Protein AF-A0A9D4BLC8-F1 (afdb_monomer_lite)

InterPro domains:
  IPR002591 Type I phosphodiesterase/nucleotide pyrophosphatase/phosphate transferase [PF01663] (2-90)
  IPR017850 Alkaline-phosphatase-like, core domain superfamily [G3DSA:3.40.720.10] (1-104)
  IPR017850 Alkaline-phosphatase-like, core domain superfamily [SSF53649] (1-99)

Structure (mmCIF, N/CA/C/O backbone):
data_AF-A0A9D4BLC8-F1
#
_entry.id   AF-A0A9D4BLC8-F1
#
loop_
_atom_site.group_PDB
_atom_site.id
_atom_site.type_symbol
_atom_site.label_atom_id
_atom_site.label_alt_id
_atom_site.label_comp_id
_atom_site.label_asym_id
_atom_site.label_entity_id
_atom_site.label_seq_id
_atom_site.pdbx_PDB_ins_code
_atom_site.Cartn_x
_atom_site.Cartn_y
_atom_site.Cartn_z
_atom_site.occupancy
_atom_site.B_iso_or_equiv
_atom_site.auth_seq_id
_atom_site.auth_comp_id
_atom_site.auth_asym_id
_atom_site.auth_atom_id
_atom_site.pdbx_PDB_model_num
ATOM 1 N N . MET A 1 1 ? 6.638 -11.612 -5.200 1.00 78.19 1 MET A N 1
ATOM 2 C CA . MET A 1 1 ? 5.768 -10.986 -4.168 1.00 78.19 1 MET A CA 1
ATOM 3 C C . MET A 1 1 ? 5.685 -9.517 -4.542 1.00 78.19 1 MET A C 1
ATOM 5 O O . MET A 1 1 ? 6.727 -8.989 -4.885 1.00 78.19 1 MET A O 1
ATOM 9 N N . ASN A 1 2 ? 4.514 -8.874 -4.576 1.00 93.69 2 ASN A N 1
ATOM 10 C CA . ASN A 1 2 ? 4.455 -7.460 -4.984 1.00 93.69 2 ASN A CA 1
ATOM 11 C C . ASN A 1 2 ? 4.857 -6.512 -3.832 1.00 93.69 2 ASN A C 1
ATOM 13 O O . ASN A 1 2 ? 4.924 -6.935 -2.675 1.00 93.69 2 ASN A O 1
ATOM 17 N N . VAL A 1 3 ? 5.118 -5.242 -4.165 1.00 97.69 3 VAL A N 1
ATOM 18 C CA . VAL A 1 3 ? 5.600 -4.207 -3.226 1.00 97.69 3 VAL A CA 1
ATOM 19 C C . VAL A 1 3 ? 4.659 -4.031 -2.032 1.00 97.69 3 VAL A C 1
ATOM 21 O O . VAL A 1 3 ? 5.122 -3.974 -0.895 1.00 97.69 3 VAL A O 1
ATOM 24 N N . ASP A 1 4 ? 3.348 -4.014 -2.272 1.00 98.19 4 ASP A N 1
ATOM 25 C CA . ASP A 1 4 ? 2.338 -3.868 -1.219 1.00 98.19 4 ASP A CA 1
ATOM 26 C C . ASP A 1 4 ? 2.348 -5.050 -0.232 1.00 98.19 4 ASP A C 1
ATOM 28 O O . ASP A 1 4 ? 2.470 -4.869 0.980 1.00 98.19 4 ASP A O 1
ATOM 32 N N . THR A 1 5 ? 2.353 -6.282 -0.752 1.00 97.81 5 THR A N 1
ATOM 33 C CA . THR A 1 5 ? 2.411 -7.502 0.068 1.00 97.81 5 THR A CA 1
ATOM 34 C C . THR A 1 5 ? 3.702 -7.561 0.888 1.00 97.81 5 THR A C 1
ATOM 36 O O . THR A 1 5 ? 3.676 -7.950 2.057 1.00 97.81 5 THR A O 1
ATOM 39 N N . ALA A 1 6 ? 4.839 -7.172 0.300 1.00 98.19 6 ALA A N 1
ATOM 40 C CA . ALA A 1 6 ? 6.112 -7.102 1.015 1.00 98.19 6 ALA A CA 1
ATOM 41 C C . ALA A 1 6 ? 6.070 -6.037 2.125 1.00 98.19 6 ALA A C 1
ATOM 43 O O . ALA A 1 6 ? 6.460 -6.313 3.262 1.00 98.19 6 ALA A O 1
ATOM 44 N N . GLY A 1 7 ? 5.520 -4.858 1.825 1.00 97.69 7 GLY A N 1
ATOM 45 C CA . GLY A 1 7 ? 5.352 -3.767 2.784 1.00 97.69 7 GLY A CA 1
ATOM 46 C C . GLY A 1 7 ? 4.464 -4.150 3.964 1.00 97.69 7 GLY A C 1
ATOM 47 O O . GLY A 1 7 ? 4.818 -3.868 5.108 1.00 97.69 7 GLY A O 1
ATOM 48 N N . HIS A 1 8 ? 3.363 -4.858 3.713 1.00 96.44 8 HIS A N 1
ATOM 49 C CA . HIS A 1 8 ? 2.472 -5.351 4.762 1.00 96.44 8 HIS A CA 1
ATOM 50 C C . HIS A 1 8 ? 3.115 -6.415 5.657 1.00 96.44 8 HIS A C 1
ATOM 52 O O . HIS A 1 8 ? 2.927 -6.382 6.874 1.00 96.44 8 HIS A O 1
ATOM 58 N N . ASN A 1 9 ? 3.874 -7.348 5.079 1.00 96.56 9 ASN A N 1
ATOM 59 C CA . ASN A 1 9 ? 4.441 -8.470 5.828 1.00 96.56 9 ASN A CA 1
ATOM 60 C C . ASN A 1 9 ? 5.703 -8.096 6.617 1.00 96.56 9 ASN A C 1
ATOM 62 O O . ASN A 1 9 ? 5.908 -8.612 7.716 1.00 96.56 9 ASN A O 1
ATOM 66 N N . PHE A 1 10 ? 6.545 -7.220 6.063 1.00 96.69 10 PHE A N 1
ATOM 67 C CA . PHE A 1 10 ? 7.892 -6.953 6.587 1.00 96.69 10 PHE A CA 1
ATOM 68 C C . PHE A 1 10 ? 8.122 -5.488 6.977 1.00 96.69 10 PHE A C 1
ATOM 70 O O . PHE A 1 10 ? 9.111 -5.165 7.635 1.00 96.69 10 PHE A O 1
ATOM 77 N N . GLY A 1 11 ? 7.198 -4.596 6.622 1.00 96.81 11 GLY A N 1
ATOM 78 C CA . GLY A 1 11 ? 7.316 -3.158 6.828 1.00 96.81 11 GLY A CA 1
ATOM 79 C C . GLY A 1 11 ? 7.936 -2.435 5.625 1.00 96.81 11 GLY A C 1
ATOM 80 O O . GLY A 1 11 ? 8.668 -3.037 4.834 1.00 96.81 11 GLY A O 1
ATOM 81 N N . PRO A 1 12 ? 7.675 -1.122 5.486 1.00 97.75 12 PRO A N 1
ATOM 82 C CA . PRO A 1 12 ? 8.024 -0.352 4.288 1.00 97.75 12 PRO A CA 1
ATOM 83 C C . PRO A 1 12 ? 9.532 -0.180 4.057 1.00 97.75 12 PRO A C 1
ATOM 85 O O . PRO A 1 12 ? 9.943 0.071 2.933 1.00 97.75 12 PRO A O 1
ATOM 88 N N . ASN A 1 13 ? 10.357 -0.326 5.099 1.00 97.38 13 ASN A N 1
ATOM 89 C CA . ASN A 1 13 ? 11.815 -0.147 5.034 1.00 97.38 13 ASN A CA 1
ATOM 90 C C . ASN A 1 13 ? 12.577 -1.488 5.039 1.00 97.38 13 ASN A C 1
ATOM 92 O O . ASN A 1 13 ? 13.724 -1.553 5.481 1.00 97.38 13 ASN A O 1
ATOM 96 N N . SER A 1 14 ? 11.911 -2.576 4.654 1.00 98.06 14 SER A N 1
ATOM 97 C CA . SER A 1 14 ? 12.471 -3.929 4.667 1.00 98.06 14 SER A CA 1
ATOM 98 C C . SER A 1 14 ? 13.244 -4.251 3.383 1.00 98.06 14 SER A C 1
ATOM 100 O O . SER A 1 14 ? 13.040 -3.627 2.340 1.00 98.06 14 SER A O 1
ATOM 102 N N . LYS A 1 15 ? 14.114 -5.267 3.443 1.00 98.44 15 LYS A N 1
ATOM 103 C CA . LYS A 1 15 ? 14.852 -5.748 2.261 1.00 98.44 15 LYS A CA 1
ATOM 104 C C . LYS A 1 15 ? 13.925 -6.411 1.245 1.00 98.44 15 LYS A C 1
ATOM 106 O O . LYS A 1 15 ? 14.205 -6.417 0.053 1.00 98.44 15 LYS A O 1
ATOM 111 N N . GLU A 1 16 ? 12.818 -6.970 1.714 1.00 98.56 16 GLU A N 1
ATOM 112 C CA . GLU A 1 16 ? 11.781 -7.579 0.894 1.00 98.56 16 GLU A CA 1
ATOM 113 C C . GLU A 1 16 ? 11.068 -6.528 0.036 1.00 98.56 16 GLU A C 1
ATOM 115 O O . GLU A 1 16 ? 10.810 -6.778 -1.141 1.00 98.56 16 GLU A O 1
ATOM 120 N N . VAL A 1 17 ? 10.806 -5.337 0.592 1.00 98.44 17 VAL A N 1
ATOM 121 C CA . VAL A 1 17 ? 10.287 -4.198 -0.182 1.00 98.44 17 VAL A CA 1
ATOM 122 C C . VAL A 1 17 ? 11.323 -3.709 -1.191 1.00 98.44 17 VAL A C 1
ATOM 124 O O . VAL A 1 17 ? 10.977 -3.517 -2.352 1.00 98.44 17 VAL A O 1
ATOM 127 N N . GLU A 1 18 ? 12.589 -3.563 -0.790 1.00 98.38 18 GLU A N 1
ATOM 128 C CA . GLU A 1 18 ? 13.681 -3.165 -1.696 1.00 98.38 18 GLU A CA 1
ATOM 129 C C . GLU A 1 18 ? 13.813 -4.123 -2.896 1.00 98.38 18 GLU A C 1
ATOM 131 O O . GLU A 1 18 ? 13.889 -3.687 -4.049 1.00 98.38 18 GLU A O 1
ATOM 136 N N . ALA A 1 19 ? 13.762 -5.433 -2.644 1.00 98.50 19 ALA A N 1
ATOM 137 C CA . ALA A 1 19 ? 13.795 -6.447 -3.692 1.00 98.50 19 ALA A CA 1
ATOM 138 C C . ALA A 1 19 ? 12.564 -6.364 -4.612 1.00 98.50 19 ALA A C 1
ATOM 140 O O . ALA A 1 19 ? 12.713 -6.365 -5.832 1.00 98.50 19 ALA A O 1
ATOM 141 N N . ALA A 1 20 ? 11.359 -6.221 -4.049 1.00 98.31 20 ALA A N 1
ATOM 142 C CA . ALA A 1 20 ? 10.132 -6.101 -4.839 1.00 98.31 20 ALA A CA 1
ATOM 143 C C . ALA A 1 20 ? 10.103 -4.826 -5.704 1.00 98.31 20 ALA A C 1
ATOM 145 O O . ALA A 1 20 ? 9.623 -4.862 -6.834 1.00 98.31 20 ALA A O 1
ATOM 146 N N . VAL A 1 21 ? 10.631 -3.704 -5.203 1.00 98.19 21 VAL A N 1
ATOM 147 C CA . VAL A 1 21 ? 10.767 -2.461 -5.984 1.00 98.19 21 VAL A CA 1
ATOM 148 C C . VAL A 1 21 ? 11.764 -2.647 -7.128 1.00 98.19 21 VAL A C 1
ATOM 150 O O . VAL A 1 21 ? 11.497 -2.193 -8.236 1.00 98.19 21 VAL A O 1
ATOM 153 N N . THR A 1 22 ? 12.863 -3.366 -6.889 1.00 98.31 22 THR A N 1
ATOM 154 C CA . THR A 1 22 ? 13.859 -3.686 -7.926 1.00 98.31 22 THR A CA 1
ATOM 155 C C . THR A 1 22 ? 13.258 -4.545 -9.049 1.00 98.31 22 THR A C 1
ATOM 157 O O . THR A 1 22 ? 13.560 -4.333 -10.220 1.00 98.31 22 THR A O 1
ATOM 160 N N . GLU A 1 23 ? 12.367 -5.488 -8.723 1.00 98.12 23 GLU A N 1
ATOM 161 C CA . GLU A 1 23 ? 11.628 -6.266 -9.731 1.00 98.12 23 GLU A CA 1
ATOM 162 C C . GLU A 1 23 ? 10.701 -5.376 -10.578 1.00 98.12 23 GLU A C 1
ATOM 164 O O . GLU A 1 23 ? 10.638 -5.538 -11.796 1.00 98.12 23 GLU A O 1
ATOM 169 N N . VAL A 1 24 ? 10.002 -4.418 -9.956 1.00 97.69 24 VAL A N 1
ATOM 170 C CA . VAL A 1 24 ? 9.140 -3.464 -10.678 1.00 97.69 24 VAL A CA 1
ATOM 171 C C . VAL A 1 24 ? 9.962 -2.551 -11.589 1.00 97.69 24 VAL A C 1
ATOM 173 O O . VAL A 1 24 ? 9.562 -2.335 -12.730 1.00 97.69 24 VAL A O 1
ATOM 176 N N . ASP A 1 25 ? 11.106 -2.053 -11.117 1.00 98.25 25 ASP A N 1
ATOM 177 C CA . ASP A 1 25 ? 12.028 -1.224 -11.905 1.00 98.25 25 ASP A CA 1
ATOM 178 C C . ASP A 1 25 ? 12.467 -1.933 -13.198 1.00 98.25 25 ASP A C 1
ATOM 180 O O . ASP A 1 25 ? 12.359 -1.367 -14.287 1.00 98.25 25 ASP A O 1
ATOM 184 N N . ALA A 1 26 ? 12.832 -3.217 -13.106 1.00 98.31 26 ALA A N 1
ATOM 185 C CA . ALA A 1 26 ? 13.202 -4.021 -14.270 1.00 98.31 26 ALA A CA 1
ATOM 186 C C . ALA A 1 26 ? 12.055 -4.155 -15.292 1.00 98.31 26 ALA A C 1
ATOM 188 O O . ALA A 1 26 ? 12.279 -4.018 -16.495 1.00 98.31 26 ALA A O 1
ATOM 189 N N . VAL A 1 27 ? 10.820 -4.371 -14.827 1.00 97.62 27 VAL A N 1
ATOM 190 C CA . VAL A 1 27 ? 9.636 -4.464 -15.705 1.00 97.62 27 VAL A CA 1
ATOM 191 C C . VAL A 1 27 ? 9.311 -3.117 -16.354 1.00 97.62 27 VAL A C 1
ATOM 193 O O . VAL A 1 27 ? 8.931 -3.069 -17.523 1.00 97.62 27 VAL A O 1
ATOM 196 N N . VAL A 1 28 ? 9.466 -2.010 -15.621 1.00 97.94 28 VAL A N 1
ATOM 197 C CA . VAL A 1 28 ? 9.292 -0.663 -16.183 1.00 97.94 28 VAL A CA 1
ATOM 198 C C . VAL A 1 28 ? 10.343 -0.393 -17.260 1.00 97.94 28 VAL A C 1
ATOM 200 O O . VAL A 1 28 ? 9.986 0.136 -18.310 1.00 97.94 28 VAL A O 1
ATOM 203 N N . SER A 1 29 ? 11.598 -0.800 -17.046 1.00 98.12 29 SER A N 1
ATOM 204 C CA . SER A 1 29 ? 12.649 -0.695 -18.066 1.00 98.12 29 SER A CA 1
ATOM 205 C C . SER A 1 29 ? 12.288 -1.473 -19.332 1.00 98.12 29 SER A C 1
ATOM 207 O O . SER A 1 29 ? 12.363 -0.918 -20.423 1.00 98.12 29 SER A O 1
ATOM 209 N N . GLU A 1 30 ? 11.827 -2.721 -19.203 1.00 98.31 30 GLU A N 1
ATOM 210 C CA . GLU A 1 30 ? 11.413 -3.532 -20.357 1.00 98.31 30 GLU A CA 1
ATOM 211 C C . GLU A 1 30 ? 10.239 -2.887 -21.114 1.00 98.31 30 GLU A C 1
ATOM 213 O O . GLU A 1 30 ? 10.219 -2.853 -22.345 1.00 98.31 30 GLU A O 1
ATOM 218 N N . LEU A 1 31 ? 9.268 -2.323 -20.390 1.00 97.69 31 LEU A N 1
ATOM 219 C CA . LEU A 1 31 ? 8.152 -1.606 -21.004 1.00 97.69 31 LEU A CA 1
ATOM 220 C C . LEU A 1 31 ? 8.625 -0.367 -21.776 1.00 97.69 31 LEU A C 1
ATOM 222 O O . LEU A 1 31 ? 8.123 -0.109 -22.872 1.00 97.69 31 LEU A O 1
ATOM 226 N N . LEU A 1 32 ? 9.568 0.395 -21.217 1.00 97.31 32 LEU A N 1
ATOM 227 C CA . LEU A 1 32 ? 10.153 1.555 -21.886 1.00 97.31 32 LEU A CA 1
ATOM 228 C C . LEU A 1 32 ? 10.887 1.142 -23.167 1.00 97.31 32 LEU A C 1
ATOM 230 O O . LEU A 1 32 ? 10.613 1.732 -24.211 1.00 97.31 32 LEU A O 1
ATOM 234 N N . ASP A 1 33 ? 11.700 0.082 -23.126 1.00 97.88 33 ASP A N 1
ATOM 235 C CA . ASP A 1 33 ? 12.398 -0.450 -24.308 1.00 97.88 33 ASP A CA 1
ATOM 236 C C . ASP A 1 33 ? 11.407 -0.837 -25.423 1.00 97.88 33 ASP A C 1
ATOM 238 O O . ASP A 1 33 ? 11.612 -0.539 -26.605 1.00 97.88 33 ASP A O 1
ATOM 242 N N . VAL A 1 34 ? 10.285 -1.470 -25.057 1.00 97.38 34 VAL A N 1
ATOM 243 C CA . VAL A 1 34 ? 9.224 -1.821 -26.012 1.00 97.38 34 VAL A CA 1
ATOM 244 C C . VAL A 1 34 ? 8.569 -0.570 -26.596 1.00 97.38 34 VAL A C 1
ATOM 246 O O . VAL A 1 34 ? 8.399 -0.498 -27.815 1.00 97.38 34 VAL A O 1
ATOM 249 N N . ILE A 1 35 ? 8.225 0.422 -25.769 1.00 97.19 35 ILE A N 1
ATOM 250 C CA . ILE A 1 35 ? 7.635 1.688 -26.233 1.00 97.19 35 ILE A CA 1
ATOM 251 C C . ILE A 1 35 ? 8.581 2.397 -27.208 1.00 97.19 35 ILE A C 1
ATOM 253 O O . ILE A 1 35 ? 8.145 2.827 -28.278 1.00 97.19 35 ILE A O 1
ATOM 257 N N . GLU A 1 36 ? 9.872 2.468 -26.884 1.00 96.12 36 GLU A N 1
ATOM 258 C CA . GLU A 1 36 ? 10.886 3.066 -27.754 1.00 96.12 36 GLU A CA 1
ATOM 259 C C . GLU A 1 36 ? 10.999 2.325 -29.092 1.00 96.12 36 GLU A C 1
ATOM 261 O O . GLU A 1 36 ? 11.064 2.961 -30.147 1.00 96.12 36 GLU A O 1
ATOM 266 N N . SER A 1 37 ? 10.938 0.988 -29.080 1.00 97.69 37 SER A N 1
ATOM 267 C CA . SER A 1 37 ? 11.021 0.169 -30.299 1.00 97.69 37 SER A CA 1
ATOM 268 C C . SER A 1 37 ? 9.859 0.380 -31.282 1.00 97.69 37 SER A C 1
ATOM 270 O O . SER A 1 37 ? 10.022 0.158 -32.483 1.00 97.69 37 SER A O 1
ATOM 272 N N . ILE A 1 38 ? 8.696 0.829 -30.795 1.00 97.56 38 ILE A N 1
ATOM 273 C CA . ILE A 1 38 ? 7.526 1.141 -31.630 1.00 97.56 38 ILE A CA 1
ATOM 274 C C . ILE A 1 38 ? 7.775 2.415 -32.455 1.00 97.56 38 ILE A C 1
ATOM 276 O O . ILE A 1 38 ? 7.256 2.538 -33.565 1.00 97.56 38 ILE A O 1
ATOM 280 N N . GLY A 1 39 ? 8.578 3.353 -31.938 1.00 95.62 39 GLY A N 1
ATOM 281 C CA . GLY A 1 39 ? 8.935 4.595 -32.629 1.00 95.62 39 GLY A CA 1
ATOM 282 C C . GLY A 1 39 ? 7.772 5.574 -32.838 1.00 95.62 39 GLY A C 1
ATOM 283 O O . GLY A 1 39 ? 7.903 6.498 -33.642 1.00 95.62 39 GLY A O 1
ATOM 284 N N . ASP A 1 40 ? 6.643 5.385 -32.145 1.00 96.31 40 ASP A N 1
ATOM 285 C CA . ASP A 1 40 ? 5.488 6.286 -32.206 1.00 96.31 40 ASP A CA 1
ATOM 286 C C . ASP A 1 40 ? 5.623 7.405 -31.152 1.00 96.31 40 ASP A C 1
ATOM 288 O O . ASP A 1 40 ? 5.517 7.140 -29.950 1.00 96.31 40 ASP A O 1
ATOM 292 N N . PRO A 1 41 ? 5.820 8.672 -31.567 1.00 92.94 41 PRO A N 1
ATOM 293 C CA . PRO A 1 41 ? 5.986 9.797 -30.647 1.00 92.94 41 PRO A CA 1
ATOM 294 C C . PRO A 1 41 ? 4.696 10.187 -29.905 1.00 92.94 41 PRO A C 1
ATOM 296 O O . PRO A 1 41 ? 4.730 11.087 -29.065 1.00 92.94 41 PRO A O 1
ATOM 299 N N . HIS A 1 42 ? 3.553 9.571 -30.219 1.00 96.56 42 HIS A N 1
ATOM 300 C CA . HIS A 1 42 ? 2.268 9.868 -29.585 1.00 96.56 42 HIS A CA 1
ATOM 301 C C . HIS A 1 42 ? 1.959 8.987 -28.368 1.00 96.56 42 HIS A C 1
ATOM 303 O O . HIS A 1 42 ? 0.939 9.200 -27.706 1.00 96.56 42 HIS A O 1
ATOM 309 N N . ILE A 1 43 ? 2.825 8.028 -28.035 1.00 96.38 43 ILE A N 1
ATOM 310 C CA . ILE A 1 43 ? 2.658 7.194 -26.843 1.00 96.38 43 ILE A CA 1
ATOM 311 C C . ILE A 1 43 ? 3.081 7.983 -25.598 1.00 96.38 43 ILE A C 1
ATOM 313 O O . ILE A 1 43 ? 4.167 8.550 -25.532 1.00 96.38 43 ILE A O 1
ATOM 317 N N . SER A 1 44 ? 2.215 8.005 -24.583 1.00 95.06 44 SER A N 1
ATOM 318 C CA . SER A 1 44 ? 2.511 8.567 -23.261 1.00 95.06 44 SER A CA 1
ATOM 319 C C . SER A 1 44 ? 2.332 7.498 -22.191 1.00 95.06 44 SER A C 1
ATOM 321 O O . SER A 1 44 ? 1.259 6.905 -22.081 1.00 95.06 44 SER A O 1
ATOM 323 N N . LEU A 1 45 ? 3.369 7.277 -21.384 1.00 94.44 45 LEU A N 1
ATOM 324 C CA . LEU A 1 45 ? 3.311 6.395 -20.224 1.00 94.44 45 LEU A CA 1
ATOM 325 C C . LEU A 1 45 ? 2.989 7.210 -18.969 1.00 94.44 45 LEU A C 1
ATOM 327 O O . LEU A 1 45 ? 3.689 8.167 -18.643 1.00 94.44 45 LEU A O 1
ATOM 331 N N . VAL A 1 46 ? 1.943 6.809 -18.247 1.00 97.00 46 VAL A N 1
ATOM 332 C CA . VAL A 1 46 ? 1.585 7.379 -16.943 1.00 97.00 46 VAL A CA 1
ATOM 333 C C . VAL A 1 46 ? 1.711 6.281 -15.894 1.00 97.00 46 VAL A C 1
ATOM 335 O O . VAL A 1 46 ? 0.918 5.343 -15.879 1.00 97.00 46 VAL A O 1
ATOM 338 N N . LEU A 1 47 ? 2.718 6.400 -15.027 1.00 96.25 47 LEU A N 1
ATOM 339 C CA . LEU A 1 47 ? 2.975 5.469 -13.930 1.00 96.25 47 LEU A CA 1
ATOM 340 C C . LEU A 1 47 ? 2.449 6.054 -12.615 1.00 96.25 47 LEU A C 1
ATOM 342 O O . LEU A 1 47 ? 2.805 7.171 -12.243 1.00 96.25 47 LEU A O 1
ATOM 346 N N . VAL A 1 48 ? 1.603 5.300 -11.916 1.00 97.31 48 VAL A N 1
ATOM 347 C CA . VAL A 1 48 ? 0.967 5.716 -10.658 1.00 97.31 48 VAL A CA 1
ATOM 348 C C . VAL A 1 48 ? 0.900 4.558 -9.668 1.00 97.31 48 VAL A C 1
ATOM 350 O O . VAL A 1 48 ? 0.982 3.394 -10.051 1.00 97.31 48 VAL A O 1
ATOM 353 N N . SER A 1 49 ? 0.705 4.907 -8.399 1.00 96.88 49 SER A N 1
ATOM 354 C CA . SER A 1 49 ? 0.276 3.999 -7.335 1.00 96.88 49 SER A CA 1
ATOM 355 C C . SER A 1 49 ? -1.028 4.531 -6.744 1.00 96.88 49 SER A C 1
ATOM 357 O O . SER A 1 49 ? -1.305 5.731 -6.829 1.00 96.88 49 SER A O 1
ATOM 359 N N . ASP A 1 50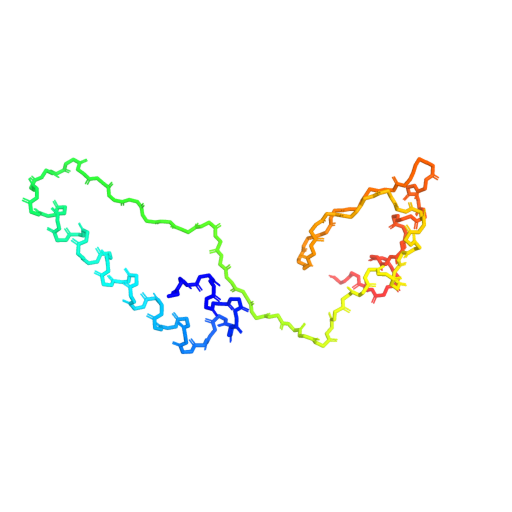 ? -1.828 3.659 -6.149 1.00 97.62 50 ASP A N 1
ATOM 360 C CA . ASP A 1 50 ? -3.052 4.021 -5.434 1.00 97.62 50 ASP A CA 1
ATOM 361 C C . ASP A 1 50 ? -2.765 4.585 -4.034 1.00 97.62 50 ASP A C 1
ATOM 363 O O . ASP A 1 50 ? -3.428 5.530 -3.601 1.00 97.62 50 ASP A O 1
ATOM 367 N N . HIS A 1 51 ? -1.755 4.050 -3.341 1.00 97.19 51 HIS A N 1
ATOM 368 C CA . HIS A 1 51 ? -1.326 4.524 -2.026 1.00 97.19 51 HIS A CA 1
ATOM 369 C C . HIS A 1 51 ? 0.165 4.272 -1.738 1.00 97.19 51 HIS A C 1
ATOM 371 O O . HIS A 1 51 ? 0.914 3.737 -2.558 1.00 97.19 51 HIS A O 1
ATOM 377 N N . GLY A 1 52 ? 0.599 4.725 -0.555 1.00 96.31 52 GLY A N 1
ATOM 378 C CA . GLY A 1 52 ? 1.906 4.420 0.032 1.00 96.31 52 GLY A CA 1
ATOM 379 C C . GLY A 1 52 ? 1.797 3.427 1.192 1.00 96.31 52 GLY A C 1
ATOM 380 O O . GLY A 1 52 ? 0.776 2.768 1.366 1.00 96.31 52 GLY A O 1
ATOM 381 N N . MET A 1 53 ? 2.837 3.352 2.020 1.00 97.00 53 MET A N 1
ATOM 382 C CA . MET A 1 53 ? 2.888 2.471 3.190 1.00 97.00 53 MET A CA 1
ATOM 383 C C . MET A 1 53 ? 3.582 3.185 4.353 1.00 97.00 53 MET A C 1
ATOM 385 O O . MET A 1 53 ? 4.479 4.000 4.141 1.00 97.00 53 MET A O 1
ATOM 389 N N . THR A 1 54 ? 3.190 2.874 5.587 1.00 95.62 54 THR A N 1
ATOM 390 C CA . THR A 1 54 ? 3.853 3.380 6.796 1.00 95.62 54 THR A CA 1
ATOM 391 C C . THR A 1 54 ? 4.089 2.255 7.794 1.00 95.62 54 THR A C 1
ATOM 393 O O . THR A 1 54 ? 3.363 1.260 7.808 1.00 95.62 54 THR A O 1
ATOM 396 N N . SER A 1 55 ? 5.106 2.409 8.639 1.00 95.19 55 SER A N 1
ATOM 397 C CA . SER A 1 55 ? 5.347 1.486 9.746 1.00 95.19 55 SER A CA 1
ATOM 398 C C . SER A 1 55 ? 4.222 1.602 10.770 1.00 95.19 55 SER A C 1
ATOM 400 O O . SER A 1 55 ? 3.856 2.702 11.182 1.00 95.19 55 SER A O 1
ATOM 402 N N . VAL A 1 56 ? 3.693 0.463 11.211 1.00 90.88 56 VAL A N 1
ATOM 403 C CA . VAL A 1 56 ? 2.627 0.414 12.217 1.00 90.88 56 VAL A CA 1
ATOM 404 C C . VAL A 1 56 ? 3.222 0.083 13.576 1.00 90.88 56 VAL A C 1
ATOM 406 O O . VAL A 1 56 ? 3.856 -0.961 13.744 1.00 90.88 56 VAL A O 1
ATOM 409 N N . ASP A 1 57 ? 2.966 0.942 14.559 1.00 87.25 57 ASP A N 1
ATOM 410 C CA . ASP A 1 57 ? 3.255 0.638 15.954 1.00 87.25 57 ASP A CA 1
ATOM 411 C C . ASP A 1 57 ? 2.340 -0.495 16.444 1.00 87.25 57 ASP A C 1
ATOM 413 O O . ASP A 1 57 ? 1.119 -0.363 16.522 1.00 87.25 57 ASP A O 1
ATOM 417 N N . GLN A 1 58 ? 2.943 -1.635 16.774 1.00 84.81 58 GLN A N 1
ATOM 418 C CA . GLN A 1 58 ? 2.216 -2.810 17.249 1.00 84.81 58 GLN A CA 1
ATOM 419 C C . GLN A 1 58 ? 1.864 -2.736 18.744 1.00 84.81 58 GLN A C 1
ATOM 421 O O . GLN A 1 58 ? 1.143 -3.611 19.226 1.00 84.81 58 GLN A O 1
ATOM 426 N N . THR A 1 59 ? 2.356 -1.728 19.472 1.00 87.94 59 THR A N 1
ATOM 427 C CA . THR A 1 59 ? 2.186 -1.586 20.927 1.00 87.94 59 THR A CA 1
ATOM 428 C C . THR A 1 59 ? 0.956 -0.761 21.308 1.00 87.94 59 THR A C 1
ATOM 430 O O . THR A 1 59 ? 0.251 -1.128 22.245 1.00 87.94 59 THR A O 1
ATOM 433 N N . HIS A 1 60 ? 0.626 0.284 20.545 1.00 83.62 60 HIS A N 1
ATOM 434 C CA . HIS A 1 60 ? -0.518 1.166 20.808 1.00 83.62 60 HIS A CA 1
ATOM 435 C C . HIS A 1 60 ? -1.721 0.834 19.913 1.00 83.62 60 HIS A C 1
ATOM 437 O O . HIS A 1 60 ? -2.172 1.647 19.106 1.00 83.62 60 HIS A O 1
ATOM 443 N N . LYS A 1 61 ? -2.253 -0.386 20.042 1.00 85.94 61 LYS A N 1
ATOM 444 C CA . LYS A 1 61 ? -3.455 -0.809 19.306 1.00 85.94 61 LYS A CA 1
ATOM 445 C C . LYS A 1 61 ? -4.727 -0.388 20.035 1.00 85.94 61 LYS A C 1
ATOM 447 O O . LYS A 1 61 ? -4.837 -0.548 21.247 1.00 85.94 61 LYS A O 1
ATOM 452 N N . ILE A 1 62 ? -5.723 0.063 19.277 1.00 83.88 62 ILE A N 1
ATOM 453 C CA . ILE A 1 62 ? -7.077 0.296 19.787 1.00 83.88 62 ILE A CA 1
ATOM 454 C C . ILE A 1 62 ? -7.871 -1.005 19.656 1.00 83.88 62 ILE A C 1
ATOM 456 O O . ILE A 1 62 ? -8.187 -1.435 18.546 1.00 83.88 62 ILE A O 1
ATOM 460 N N . ASN A 1 63 ? -8.211 -1.636 20.782 1.00 84.50 63 ASN A N 1
ATOM 461 C CA . ASN A 1 63 ? -9.105 -2.790 20.780 1.00 84.50 63 ASN A CA 1
ATOM 462 C C . ASN A 1 63 ? -10.566 -2.325 20.808 1.00 84.50 63 ASN A C 1
ATOM 464 O O . ASN A 1 63 ? -11.095 -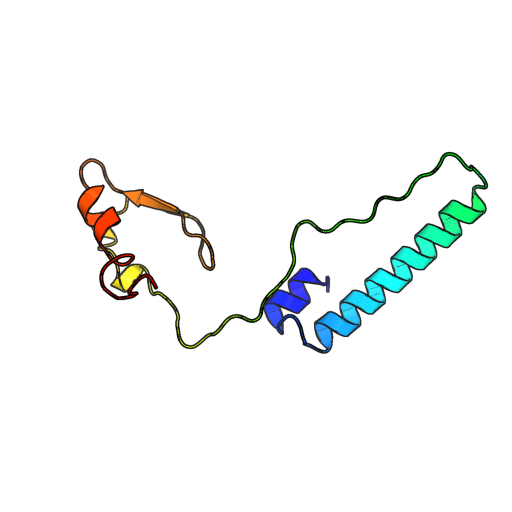1.933 21.847 1.00 84.50 63 ASN A O 1
ATOM 468 N N . ILE A 1 64 ? -11.241 -2.409 19.661 1.00 81.69 64 ILE A N 1
ATOM 469 C CA . ILE A 1 64 ? -12.639 -1.982 19.532 1.00 81.69 64 ILE A CA 1
ATOM 470 C C . ILE A 1 64 ? -13.558 -2.764 20.484 1.00 81.69 64 ILE A C 1
ATOM 472 O O . ILE A 1 64 ? -14.487 -2.186 21.034 1.00 81.69 64 ILE A O 1
ATOM 476 N N . SER A 1 65 ? -13.280 -4.041 20.756 1.00 80.88 65 SER A N 1
ATOM 477 C CA . SER A 1 65 ? -14.124 -4.852 21.651 1.00 80.88 65 SER A CA 1
ATOM 478 C C . SER A 1 65 ? -14.046 -4.417 23.119 1.00 80.88 65 SER A C 1
ATOM 480 O O . SER A 1 65 ? -14.941 -4.730 23.897 1.00 80.88 65 SER A O 1
ATOM 482 N N . GLU A 1 66 ? -12.980 -3.711 23.503 1.00 83.12 66 GLU A N 1
ATOM 483 C CA . GLU A 1 66 ? -12.838 -3.094 24.830 1.00 83.12 66 GLU A CA 1
ATOM 484 C C . GLU A 1 66 ? -13.434 -1.681 24.866 1.00 83.12 66 GLU A C 1
ATOM 486 O O . GLU A 1 66 ? -13.798 -1.179 25.928 1.00 83.12 66 GLU A O 1
ATOM 491 N N . ALA A 1 67 ? -13.544 -1.046 23.700 1.00 79.12 67 ALA A N 1
ATOM 492 C CA . ALA A 1 67 ? -14.107 0.280 23.538 1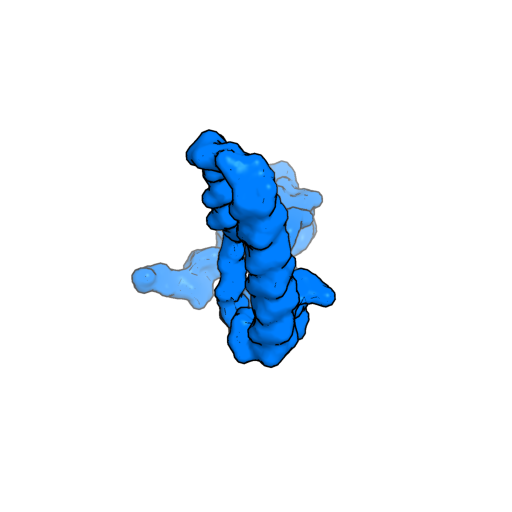.00 79.12 67 ALA A CA 1
ATOM 493 C C . ALA A 1 67 ? -15.641 0.280 23.567 1.00 79.12 67 ALA A C 1
ATOM 495 O O . ALA A 1 67 ? -16.238 1.045 24.318 1.00 79.12 67 ALA A O 1
ATOM 496 N N . ILE A 1 68 ? -16.287 -0.549 22.741 1.00 84.31 68 ILE A N 1
ATOM 497 C CA . ILE A 1 68 ? -17.746 -0.566 22.542 1.00 84.31 68 ILE A CA 1
ATOM 498 C C . ILE A 1 68 ? -18.349 -1.889 23.022 1.00 84.31 68 ILE A C 1
ATOM 500 O O . ILE A 1 68 ? -17.760 -2.954 22.847 1.00 84.31 68 ILE A O 1
ATOM 504 N N . ASP A 1 69 ? -19.574 -1.849 23.554 1.00 89.50 69 ASP A N 1
ATOM 505 C CA . ASP A 1 69 ? -20.347 -3.075 23.767 1.00 89.50 69 ASP A CA 1
ATOM 506 C C . ASP A 1 69 ? -20.778 -3.640 22.409 1.00 89.50 69 ASP A C 1
ATOM 508 O O . ASP A 1 69 ? -21.627 -3.069 21.720 1.00 89.50 69 ASP A O 1
ATOM 512 N N . ILE A 1 70 ? -20.207 -4.781 22.017 1.00 88.81 70 ILE A N 1
ATOM 513 C CA . ILE A 1 70 ? -20.483 -5.404 20.718 1.00 88.81 70 ILE A CA 1
ATOM 514 C C . ILE A 1 70 ? -21.966 -5.765 20.532 1.00 88.81 70 ILE A C 1
ATOM 516 O O . ILE A 1 70 ? -22.434 -5.871 19.400 1.00 88.81 70 ILE A O 1
ATOM 520 N N . ARG A 1 71 ? -22.739 -5.900 21.622 1.00 91.75 71 ARG A N 1
ATOM 521 C CA . ARG A 1 71 ? -24.190 -6.157 21.569 1.00 91.75 71 ARG A CA 1
ATOM 522 C C . ARG A 1 71 ? -24.978 -4.961 21.035 1.00 91.75 71 ARG A C 1
ATOM 524 O O . ARG A 1 71 ? -26.055 -5.145 20.472 1.00 91.75 71 ARG A O 1
ATOM 531 N N . ASP A 1 72 ? -24.434 -3.754 21.173 1.00 92.69 72 ASP A N 1
ATOM 532 C CA . ASP A 1 72 ? -25.022 -2.515 20.659 1.00 92.69 72 ASP A CA 1
ATOM 533 C C . ASP A 1 72 ? -24.642 -2.249 19.190 1.00 92.69 72 ASP A C 1
ATOM 535 O O . ASP A 1 72 ? -25.111 -1.281 18.583 1.00 92.69 72 ASP A O 1
ATOM 539 N N . VAL A 1 73 ? -23.846 -3.134 18.581 1.00 92.19 73 VAL A N 1
ATOM 540 C CA . VAL A 1 73 ? -23.352 -3.017 17.208 1.00 92.19 73 VAL A CA 1
ATOM 541 C C . VAL A 1 73 ? -24.053 -4.025 16.303 1.00 92.19 73 VAL A C 1
ATOM 543 O O . VAL A 1 73 ? -24.176 -5.208 16.607 1.00 92.19 73 VAL A O 1
ATOM 546 N N . ARG A 1 74 ? -24.521 -3.550 15.150 1.00 95.12 74 ARG A N 1
ATOM 547 C CA . ARG A 1 74 ? -25.146 -4.375 14.110 1.00 95.12 74 ARG A CA 1
ATOM 548 C C . ARG A 1 74 ? -24.123 -4.916 13.116 1.00 95.12 74 ARG A C 1
ATOM 550 O O . ARG A 1 74 ? -24.284 -6.026 12.618 1.00 95.12 74 ARG A O 1
ATOM 557 N N . LYS A 1 75 ? -23.118 -4.111 12.763 1.00 93.06 75 LYS A N 1
ATOM 558 C CA . LYS A 1 75 ? -22.075 -4.477 11.797 1.00 93.06 75 LYS A CA 1
ATOM 559 C C . LYS A 1 75 ? -20.795 -3.703 12.086 1.00 93.06 75 LYS A C 1
ATOM 561 O O . LYS A 1 75 ? -20.857 -2.499 12.318 1.00 93.06 75 LYS A O 1
ATOM 566 N N . ILE A 1 76 ? -19.663 -4.389 11.988 1.00 90.38 76 ILE A N 1
ATOM 567 C CA . ILE A 1 76 ? -18.336 -3.784 11.868 1.00 90.38 76 ILE A CA 1
ATOM 568 C C . ILE A 1 76 ? -17.792 -4.187 10.499 1.00 90.38 76 ILE A C 1
ATOM 570 O O . ILE A 1 76 ? -17.952 -5.340 10.092 1.00 90.38 76 ILE A O 1
ATOM 574 N N . LEU A 1 77 ? -17.228 -3.232 9.768 1.00 90.62 77 LEU A N 1
ATOM 575 C CA . LEU A 1 77 ? -16.528 -3.467 8.513 1.00 90.62 77 LEU A CA 1
ATOM 576 C C . LEU A 1 77 ? -15.125 -2.876 8.617 1.00 90.62 77 LEU A C 1
ATOM 578 O O . LEU A 1 77 ? -14.964 -1.770 9.137 1.00 90.62 77 LEU A O 1
ATOM 582 N N . ASP A 1 78 ? -14.163 -3.620 8.084 1.00 88.50 78 ASP A N 1
ATOM 583 C CA . ASP A 1 78 ? -12.741 -3.294 8.070 1.00 88.50 78 ASP A CA 1
ATOM 584 C C . ASP A 1 78 ? -12.103 -3.189 9.463 1.00 88.50 78 ASP A C 1
ATOM 586 O O . ASP A 1 78 ? -12.752 -3.294 10.506 1.00 88.50 78 ASP A O 1
ATOM 590 N N . SER A 1 79 ? -10.779 -3.081 9.474 1.00 85.38 79 SER A N 1
ATOM 591 C CA . SER A 1 79 ? -9.954 -2.922 10.672 1.00 85.38 79 SER A CA 1
ATOM 592 C C . SER A 1 79 ? -8.653 -2.211 10.296 1.00 85.38 79 SER A C 1
ATOM 594 O O . SER A 1 79 ? -8.319 -2.114 9.116 1.00 85.38 79 SER A O 1
ATOM 596 N N . GLY A 1 80 ? -7.902 -1.718 11.281 1.00 86.75 80 GLY A N 1
ATOM 597 C CA . GLY A 1 80 ? -6.660 -0.982 11.040 1.00 86.75 80 GLY A CA 1
ATOM 598 C C . GLY A 1 80 ? -6.887 0.525 11.079 1.00 86.75 80 GLY A C 1
ATOM 599 O O . GLY A 1 80 ? -7.356 1.044 12.087 1.00 86.75 80 GLY A O 1
ATOM 600 N N . THR A 1 81 ? -6.529 1.239 10.011 1.00 87.25 81 THR A N 1
ATOM 601 C CA . THR A 1 81 ? -6.586 2.713 9.969 1.00 87.25 81 THR A CA 1
ATOM 602 C C . THR A 1 81 ? -8.007 3.261 9.868 1.00 87.25 81 THR A C 1
ATOM 604 O O . THR A 1 81 ? -8.264 4.384 10.300 1.00 87.25 81 THR A O 1
ATOM 607 N N . GLN A 1 82 ? -8.933 2.480 9.313 1.00 87.38 82 GLN A N 1
ATOM 608 C CA . GLN A 1 82 ? -10.341 2.833 9.201 1.00 87.38 82 GLN A CA 1
ATOM 609 C C . GLN A 1 82 ? -11.196 1.640 9.610 1.00 87.38 82 GLN A C 1
ATOM 611 O O . GLN A 1 82 ? -10.952 0.499 9.224 1.00 87.38 82 GLN A O 1
ATOM 616 N N . THR A 1 83 ? -12.206 1.903 10.430 1.00 87.50 83 THR A N 1
ATOM 617 C CA . THR A 1 83 ? -13.200 0.904 10.810 1.00 87.50 83 THR A CA 1
ATOM 618 C C . THR A 1 83 ? -14.565 1.550 10.778 1.00 87.50 83 THR A C 1
ATOM 620 O O . THR A 1 83 ? -14.789 2.598 11.386 1.00 87.50 83 THR A O 1
ATOM 623 N N . LEU A 1 84 ? -15.485 0.921 10.057 1.00 90.06 84 LEU A N 1
ATOM 624 C CA . LEU A 1 84 ? -16.843 1.404 9.905 1.00 90.06 84 LEU A CA 1
ATOM 625 C C . LEU A 1 84 ? -17.748 0.614 10.846 1.00 90.06 84 LEU A C 1
ATOM 627 O O . LEU A 1 84 ? -17.843 -0.611 10.764 1.00 90.06 84 LEU A O 1
ATOM 631 N N . ILE A 1 85 ? -18.427 1.323 11.743 1.00 89.75 85 ILE A N 1
ATOM 632 C CA . ILE A 1 85 ? -19.261 0.721 12.783 1.00 89.75 85 ILE A CA 1
ATOM 633 C C . ILE A 1 85 ? -20.703 1.177 12.574 1.00 89.75 85 ILE A C 1
ATOM 635 O O . ILE A 1 85 ? -21.000 2.370 12.597 1.00 89.75 85 ILE A O 1
ATOM 639 N N . TRP A 1 86 ? -21.613 0.219 12.403 1.00 92.75 86 TRP A N 1
ATOM 640 C CA . TRP A 1 86 ? -23.052 0.464 12.361 1.00 92.75 86 TRP A CA 1
ATOM 641 C C . TRP A 1 86 ? -23.692 0.033 13.680 1.00 92.75 86 TRP A C 1
ATOM 643 O O . TRP A 1 86 ? -23.718 -1.167 13.968 1.00 92.75 86 TRP A O 1
ATOM 653 N N . PRO A 1 87 ? -24.271 0.969 14.444 1.00 93.06 87 PRO A N 1
ATOM 654 C CA . PRO A 1 87 ? -25.030 0.657 15.648 1.00 93.06 87 PRO A CA 1
ATOM 655 C C . PRO A 1 87 ? -26.306 -0.143 15.349 1.00 93.06 87 PRO A C 1
ATOM 657 O O . PRO A 1 87 ? -26.841 -0.117 14.233 1.00 93.06 87 PRO A O 1
ATOM 660 N N . GLN A 1 88 ? -26.828 -0.814 16.372 1.00 96.19 88 GLN A N 1
ATOM 661 C CA . GLN A 1 88 ? -28.220 -1.263 16.402 1.00 96.19 88 GLN A CA 1
ATOM 662 C C . GLN A 1 88 ? -29.180 -0.052 16.393 1.00 96.19 88 GLN A C 1
ATOM 664 O O . GLN A 1 88 ? -28.796 1.046 16.818 1.00 96.19 88 GLN A O 1
ATOM 669 N N . PRO A 1 89 ? -30.441 -0.213 15.948 1.00 95.88 89 PRO A N 1
ATOM 670 C CA . PRO A 1 89 ? -31.441 0.851 16.037 1.00 95.88 89 PRO A CA 1
ATOM 671 C C . PRO A 1 89 ? -31.555 1.408 17.465 1.00 95.88 89 PRO A C 1
ATOM 673 O O . PRO A 1 89 ? -31.705 0.656 18.424 1.00 95.88 89 PRO A O 1
ATOM 676 N N . GLY A 1 90 ? -31.458 2.731 17.612 1.00 94.88 90 GLY A N 1
ATOM 677 C CA . GLY A 1 90 ? -31.509 3.406 18.915 1.00 94.88 90 GLY A CA 1
ATOM 678 C C . GLY A 1 90 ? -30.222 3.337 19.751 1.00 94.88 90 GLY A C 1
ATOM 679 O O . GLY A 1 90 ? -30.225 3.840 20.872 1.00 94.88 90 GLY A O 1
ATOM 680 N N . LYS A 1 91 ? -29.130 2.754 19.228 1.00 92.50 91 LYS A N 1
ATOM 681 C CA . LYS A 1 91 ? -27.839 2.617 19.931 1.00 92.50 91 LYS A CA 1
ATOM 682 C C . LYS A 1 91 ? -26.725 3.547 19.442 1.00 92.50 91 LYS A C 1
ATOM 684 O O . LYS A 1 91 ? -25.566 3.382 19.815 1.00 92.50 91 LYS A O 1
ATOM 689 N N . THR A 1 92 ? -27.056 4.525 18.597 1.00 88.94 92 THR A N 1
ATOM 690 C CA . THR A 1 92 ? -26.068 5.422 17.981 1.00 88.94 92 THR A CA 1
ATOM 691 C C . THR A 1 92 ? -25.203 6.140 19.007 1.00 88.94 92 THR A C 1
ATOM 693 O O . THR A 1 92 ? -23.988 6.135 18.855 1.00 88.94 92 THR A O 1
ATOM 696 N N . GLU A 1 93 ? -25.787 6.705 20.064 1.00 86.25 93 GLU A N 1
ATOM 697 C CA . GLU A 1 93 ? -25.013 7.445 21.069 1.00 86.25 93 GLU A CA 1
ATOM 698 C C . GLU A 1 93 ? -24.098 6.525 21.888 1.00 86.25 93 GLU A C 1
ATOM 700 O O . GLU A 1 93 ? -22.934 6.852 22.103 1.00 86.25 93 GLU A O 1
ATOM 705 N N . GLN A 1 94 ? -24.573 5.337 22.272 1.00 85.44 94 GLN A N 1
ATOM 706 C CA . GLN A 1 94 ? -23.786 4.344 23.012 1.00 85.44 94 GLN A CA 1
ATOM 707 C C . GLN A 1 94 ? -22.546 3.916 22.220 1.00 85.44 94 GLN A C 1
ATOM 709 O O . GLN A 1 94 ? -21.453 3.839 22.774 1.00 85.44 94 GLN A O 1
ATOM 714 N N . VAL A 1 95 ? -22.699 3.705 20.910 1.00 85.56 95 VAL A N 1
ATOM 715 C CA . VAL A 1 95 ? -21.586 3.353 20.020 1.00 85.56 95 VAL A CA 1
ATOM 716 C C . VAL A 1 95 ? -20.694 4.566 19.718 1.00 85.56 95 VAL A C 1
ATOM 718 O O . VAL A 1 95 ? -19.472 4.432 19.694 1.00 85.56 95 VAL A O 1
ATOM 721 N N . ARG A 1 96 ? -21.269 5.763 19.532 1.00 78.06 96 ARG A N 1
ATOM 722 C CA . ARG A 1 96 ? -20.534 6.999 19.199 1.00 78.06 96 ARG A CA 1
ATOM 723 C C . ARG A 1 96 ? -19.603 7.457 20.322 1.00 78.06 96 ARG A C 1
ATOM 725 O O . ARG A 1 96 ? -18.522 7.972 20.044 1.00 78.06 96 ARG A O 1
ATOM 732 N N . PHE A 1 97 ? -20.007 7.285 21.579 1.00 62.56 97 PHE A N 1
ATOM 733 C CA . PHE A 1 97 ? -19.268 7.800 22.737 1.00 62.56 97 PHE A CA 1
ATOM 734 C C . PHE A 1 97 ? -18.083 6.931 23.187 1.00 62.56 97 PHE A C 1
ATOM 736 O O . PHE A 1 97 ? -17.296 7.366 24.030 1.00 62.56 97 PHE A O 1
ATOM 743 N N . CYS A 1 98 ? -17.923 5.721 22.653 1.00 59.19 98 CYS A N 1
ATOM 744 C CA . CYS A 1 98 ? -17.201 4.670 23.367 1.00 59.19 98 CYS A CA 1
ATOM 745 C C . CYS A 1 98 ? -15.670 4.587 23.180 1.00 59.19 98 CYS A C 1
ATOM 747 O O . CYS A 1 98 ? -15.061 3.677 23.718 1.00 59.19 98 CYS A O 1
ATOM 749 N N . TYR A 1 99 ? -14.980 5.535 22.537 1.00 54.44 99 TYR A N 1
ATOM 750 C CA . TYR A 1 99 ? -13.501 5.558 22.648 1.00 54.44 99 TYR A CA 1
ATOM 751 C C . TYR A 1 99 ? -12.856 6.881 22.257 1.00 54.44 99 TYR A C 1
ATOM 753 O O . TYR A 1 99 ? -11.962 7.368 22.946 1.00 54.44 99 TYR A O 1
ATOM 761 N N . LEU A 1 100 ? -13.343 7.487 21.170 1.00 54.12 100 LEU A N 1
ATOM 762 C CA . LEU A 1 100 ? -12.643 8.576 20.480 1.00 54.12 100 LEU A CA 1
ATOM 763 C C . LEU A 1 100 ? -12.443 9.842 21.332 1.00 54.12 100 LEU A C 1
ATOM 765 O O . LEU A 1 100 ? -11.549 10.619 21.029 1.00 54.12 100 LEU A O 1
ATOM 769 N N . PHE A 1 101 ? -13.208 10.027 22.416 1.00 52.91 101 PHE A N 1
ATOM 770 C CA . PHE A 1 101 ? -13.149 11.236 23.250 1.00 52.91 101 PHE A CA 1
ATOM 771 C C . PHE A 1 101 ? -12.644 11.032 24.686 1.00 52.91 101 PHE A C 1
ATOM 773 O O . PHE A 1 101 ? -12.434 12.019 25.386 1.00 52.91 101 PHE A O 1
ATOM 780 N N . LYS A 1 102 ? -12.462 9.792 25.166 1.00 51.62 102 LYS A N 1
ATOM 781 C CA . LYS A 1 102 ? -12.099 9.558 26.581 1.00 51.62 102 LYS A CA 1
ATOM 782 C C . LYS A 1 102 ? -10.596 9.459 26.848 1.00 51.62 102 LYS A C 1
ATOM 784 O O . LYS A 1 102 ? -10.192 9.725 27.976 1.00 51.62 102 LYS A O 1
ATOM 789 N N . HIS A 1 103 ? -9.780 9.092 25.855 1.00 51.50 103 HIS A N 1
ATOM 790 C CA . HIS A 1 103 ? -8.379 8.707 26.102 1.00 51.50 103 HIS A CA 1
ATOM 791 C C . HIS A 1 103 ? -7.327 9.361 25.198 1.00 51.50 103 HIS A C 1
ATOM 793 O O . HIS A 1 103 ? -6.138 9.173 25.439 1.00 51.50 103 HIS A O 1
ATOM 799 N N . HIS A 1 104 ? -7.727 10.179 24.224 1.00 50.81 104 HIS A N 1
ATOM 800 C CA . HIS A 1 104 ? -6.795 10.909 23.366 1.00 50.81 104 HIS A CA 1
ATOM 801 C C . HIS A 1 104 ? -7.142 12.401 23.393 1.00 50.81 104 HIS A C 1
ATOM 803 O O . HIS A 1 104 ? -8.045 12.816 22.667 1.00 50.81 104 HIS A O 1
ATOM 809 N N . PRO A 1 105 ? -6.499 13.219 24.253 1.00 44.03 105 PRO A N 1
ATOM 810 C CA . PRO A 1 105 ? -6.643 14.664 24.158 1.00 44.03 105 PRO A CA 1
ATOM 811 C C . PRO A 1 105 ? -6.229 15.103 22.752 1.00 44.03 105 PRO A C 1
ATOM 813 O O . PRO A 1 105 ? -5.109 14.845 22.317 1.00 44.03 105 PRO A O 1
ATOM 816 N N . HIS A 1 106 ? -7.155 15.735 22.035 1.00 43.97 106 HIS A N 1
ATOM 817 C CA . HIS A 1 106 ? -6.850 16.437 20.799 1.00 43.97 106 HIS A CA 1
ATOM 818 C C . HIS A 1 106 ? -5.962 17.635 21.159 1.00 43.97 106 HIS A C 1
ATOM 820 O O . HIS A 1 106 ? -6.444 18.593 21.765 1.00 43.97 106 HIS A O 1
ATOM 826 N N . THR A 1 107 ? -4.669 17.548 20.857 1.00 40.97 107 THR A N 1
ATOM 827 C CA . THR A 1 107 ? -3.802 18.724 20.691 1.00 40.97 107 THR A CA 1
ATOM 828 C C . THR A 1 107 ? -3.889 19.211 19.261 1.00 40.97 107 THR A C 1
ATOM 830 O O . THR A 1 107 ? -3.811 18.333 18.372 1.00 40.97 107 THR A O 1
#

Radius of gyration: 22.27 Å; chains: 1; bounding box: 46×30×59 Å

Secondary structure (DSSP, 8-state):
--HHHHHHHH-TTSHHHHHHHHHHHHHHHHHHHHHHHH--TT-------S-------SSS---HHHHS-GGGEEEEE--SS--EEEEPTT-HHHHHTSSTTTS----

Sequence (107 aa):
MNVDTAGHNFGPNSKEVEAAVTEVDAVVSELLDVIESIGDPHISLVLVSDHGMTSVDQTHKINISEAIDIRDVRKILDSGTQTLIWPQPGKTEQVRFCYLFKHHPHT

Organism: Dreissena polymorpha (NCBI:txid45954)

pLDDT: mean 88.84, std 13.86, range [40.97, 98.56]

Foldseek 3Di:
DALVVQCVPPNNPDVSNVVNVVVVVVVVVVVVVVVVVVVDPPDDDDDDDPDDHHDDDPPDDDDLVQQAPCVQWPDWDDDDPDIDTHGDVPSCVRSVVRPPPPPDPDD

=== Feature glossary ===
Key to the feature types in this record:

Secondary structure (8-state, DSSP). Secondary structure is the local, repeating backbone conformation. DSSP classifies it into eight states by reading the hydrogen-bond network: three helix types (H, G, I), two β types (E, B), two non-regular types (T, S), and unstructured coil (-).

Backbone torsions (φ/ψ). Backbone dihedral angles. Every residue except chain termini has a φ (preceding-C → N → Cα → C) and a ψ (N → Cα → C → next-N). They are reported in degrees following the IUPAC sign convention. Secondary structure is essentially a statement about which (φ, ψ) basin each residue occupies.

Predicted aligned error. Predicted Aligned Error (PAE) is an AlphaFold confidence matrix: entry (i, j) is the expected error in the position of residue j, in ångströms, when the prediction is superimposed on the true structure at residue i. Low PAE within a block of residues means that block is internally rigid and well-predicted; high PAE between two blocks means their relative placement is uncertain even if each block individually is confident.

B-factor. B-factor (Debye–Waller factor) reflects atomic displacement in the crystal lattice. It is an experimental observable (units Å²), not a prediction; low values mean the atom is pinned down, high values mean it moves or is heterogeneous across the crystal.

Secondary structure (3-state, P-SEA). Three-state secondary structure (P-SEA) collapses the eight DSSP classes into helix (a), strand (b), and coil (c). P-SEA assigns these from Cα geometry alone — distances and angles — without requiring backbone oxygens, so it works on any Cα trace.

Sequence. Primary structure: the covalent order of the twenty standard amino acids along the backbone. Two proteins with the same sequence will (almost always) fold to the same structure; two with 30% identity often share a fold but not the details.

pLDDT. pLDDT is the predicted lDDT-Cα score: AlphaFold's confidence that the local environment of each residue (all inter-atomic distances within 15 Å) is correctly placed. It is a per-residue number between 0 and 100, with higher meaning more reliable.

InterPro / GO / CATH / organism. Functional annotations link the protein to curated databases. InterPro entries identify conserved domains and families by matching the sequence against member-database signatures (Pfam, PROSITE, CDD, …). Gene Ontology (GO) terms describe molecular function, biological process, and cellular component in a controlled vocabulary. CATH places the structure in a hierarchical fold classification (Class/Architecture/Topology/Homologous-superfamily). The organism is the source species.

Contact-map, Ramachandran, and PAE plots. Three diagnostic plots accompany the record. The Cα contact map visualizes the tertiary structure as a 2D adjacency matrix (8 Å cutoff, sequence-local contacts suppressed). The Ramachandran plot shows the distribution of backbone (φ, ψ) 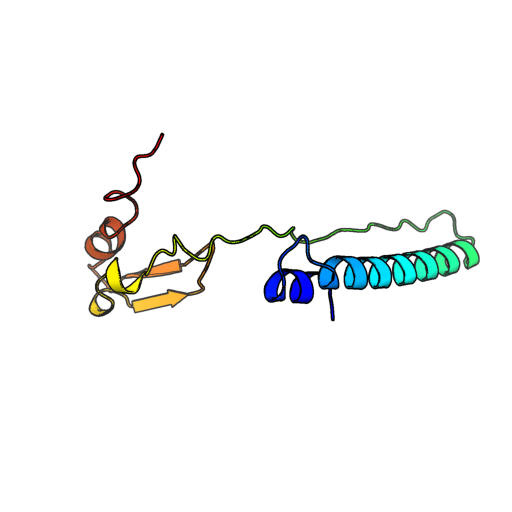torsions, with points in the α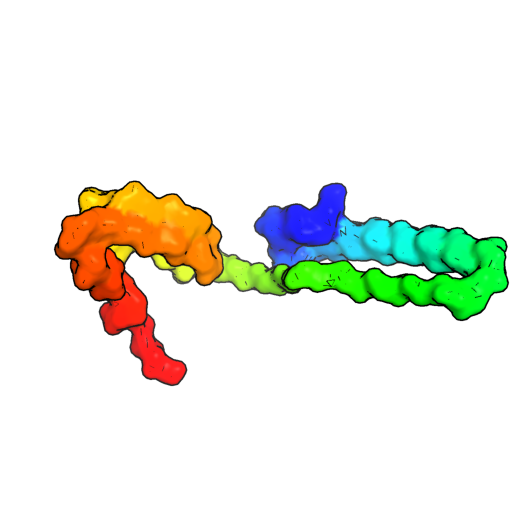 and β basins reflecting secondary structure content. The PAE plot shows AlphaFold's inter-residue confidence as a color matrix.

mmCIF coordinates. The mmCIF table is the protein's shape written out atom by atom. For each backbone N, Cα, C, and carbonyl O, it records an (x, y, z) coordinate triple in Å plus the residue type, chain letter, and residue number.

Radius of gyration, Cα contacts, bounding box. Three whole-structure scalars: the radius of gyration (RMS distance of Cα from centroid, in Å), the count of Cα–Cα contacts (pairs closer than 8 Å and separated by more than four residues in sequence — i.e. tertiary, not local, contacts), and the bounding-box dimensions. Together they distinguish compact globular folds from extended fibres or disordered chains.

Foldseek 3Di. The Foldseek 3Di string encodes local tertiary geometry as a 20-letter alphabet — one character per residue — derived from the relative positions of nearby Cα atoms. Unlike the amino-acid sequence, 3Di is a direct function of the 3D structure, so two proteins with the same fold have similar 3Di strings even at low sequence identity.

Rendered structure images. Six rendered views show the 3D structure from the faces of a cube — i.e. along ±x, ±y, ±z. Rendering representation is drawn randomly per protein from cartoon (secondary-structure ribbons), sticks (backbone bonds), or molecular surface; coloring is either N→C rainbow (blue at the N-terminus through red at the C-terminus) or one color per chain.

Nearest PDB structures. The Foldseek neighbor list gives the closest experimentally determined structures in t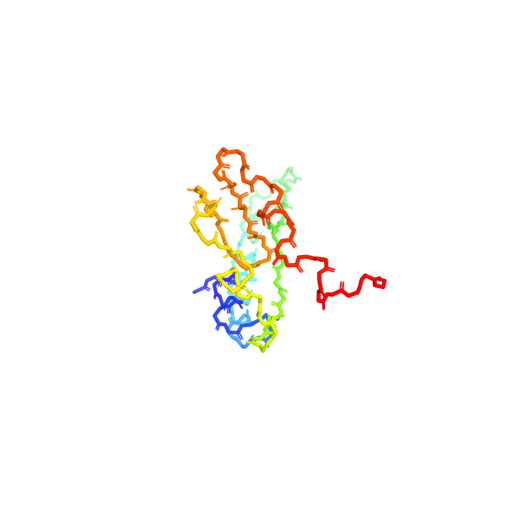he PDB, ranked by structural alignment. TM-score near 1 means near-identical fold; near 0.3 means only rough topology match. This is how one finds what a novel AlphaFold prediction most resembles in the solved-structure universe.

Solvent-accessible surface area. SASA measures how much of the protein is reachable by solvent. It is computed by rolling a water-sized probe over the atomic surface and summing the exposed area (Å²). Per-residue SASA distinguishes core (buried, low SASA) from surface (exposed, high SASA) residues; total SASA is a whole-molecule size measure.